Protein 1WOU (pdb70)

Organism: Homo sapiens (NCBI:txid9606)

CATH classification: 3.40.30.10

Secondary structure (DSSP, 8-state):
-EEEEEESHHHHHHHHHTTTTSEEEEEEE--B-TT--BS-HHHHHHHHHHHHHGGGPPTTEEEEEEE---HHHHH-TT-HIIIII---SSSEEEETTSS-EEEGGGGG-HHHHHHHHH-

InterPro domains:
  IPR010357 Thioredoxin domain-containing protein 17-like domain [PF06110] (9-122)
  IPR036249 Thioredoxin-like superfamily [SSF52833] (3-119)
  IPR045108 Thioredoxin domain-containing protein 17-like [PTHR12452] (5-122)

Radius of gyration: 13.38 Å; Cα contacts (8 Å, |Δi|>4): 214; chains: 1; bounding box: 28×31×34 Å

B-factor: mean 28.16, std 9.24, range [13.17, 50.0]

Structure (mmCIF, N/CA/C/O backbone):
data_1WOU
#
_entry.id   1WOU
#
_cell.length_a   26.860
_cell.length_b   48.390
_cell.length_c   81.840
_cell.ang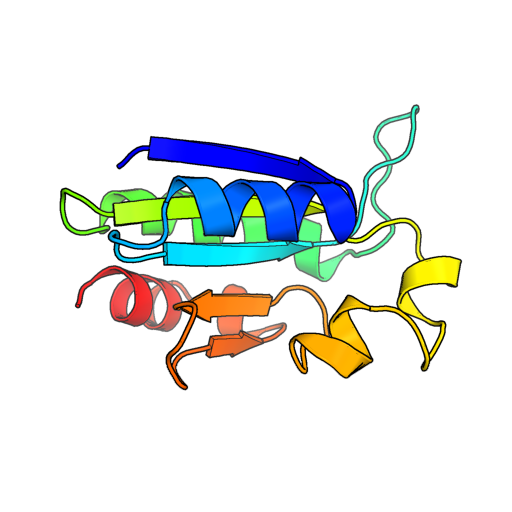le_alpha   90.00
_cell.angle_beta   90.00
_cell.angle_gamma   90.00
#
_symmetry.space_group_name_H-M   'P 21 21 21'
#
loop_
_atom_site.group_PDB
_atom_site.id
_atom_site.type_symbol
_atom_site.label_atom_id
_atom_site.label_alt_id
_atom_site.label_comp_id
_atom_site.label_asym_id
_atom_site.label_entity_id
_atom_site.label_seq_id
_atom_site.pdbx_PDB_ins_code
_atom_site.Cartn_x
_atom_site.Cartn_y
_atom_site.Cartn_z
_atom_site.occupancy
_atom_site.B_iso_or_equiv
_atom_site.auth_seq_id
_atom_site.auth_comp_id
_atom_site.auth_asym_id
_atom_site.auth_atom_id
_atom_site.pdbx_PDB_model_num
ATOM 1 N N . TYR A 1 4 ? 17.655 22.128 -2.942 1.00 41.12 4 TYR A N 1
ATOM 2 C CA . TYR A 1 4 ? 16.955 23.167 -2.131 1.00 40.57 4 TYR A CA 1
ATOM 3 C C . TYR A 1 4 ? 17.974 24.078 -1.459 1.00 39.81 4 TYR A C 1
ATOM 4 O O . TYR A 1 4 ? 19.107 23.672 -1.209 1.00 40.07 4 TYR A O 1
ATOM 13 N N . GLU A 1 5 ? 17.571 25.312 -1.176 1.00 39.19 5 GLU A N 1
ATOM 14 C CA . GLU A 1 5 ? 18.455 26.256 -0.507 1.00 38.36 5 GLU A CA 1
ATOM 15 C C . GLU A 1 5 ? 17.898 26.561 0.877 1.00 37.02 5 GLU A C 1
ATOM 16 O O . GLU A 1 5 ? 16.705 26.821 1.036 1.00 36.19 5 GLU A O 1
ATOM 22 N N . GLU A 1 6 ? 18.770 26.511 1.876 1.00 35.51 6 GLU A N 1
ATOM 23 C CA . GLU A 1 6 ? 18.366 26.766 3.248 1.00 34.45 6 GLU A CA 1
ATOM 24 C C . GLU A 1 6 ? 18.751 28.165 3.685 1.00 33.40 6 GLU A C 1
ATOM 25 O O . GLU A 1 6 ? 19.770 28.708 3.259 1.00 32.85 6 GLU A O 1
ATOM 31 N N . VAL A 1 7 ? 17.918 28.745 4.540 1.00 31.63 7 VAL A N 1
ATOM 32 C CA . VAL A 1 7 ? 18.154 30.076 5.073 1.00 30.18 7 VAL A CA 1
ATOM 33 C C . VAL A 1 7 ? 17.866 29.994 6.565 1.00 29.45 7 VAL A C 1
ATOM 34 O O . VAL A 1 7 ? 16.825 29.474 6.965 1.00 28.25 7 VAL A O 1
ATOM 38 N N . SER A 1 8 ? 18.793 30.494 7.374 1.00 27.84 8 SER A N 1
ATOM 39 C CA . SER A 1 8 ? 18.647 30.474 8.823 1.00 27.21 8 SER A CA 1
ATOM 40 C C . SER A 1 8 ? 18.437 31.887 9.353 1.00 26.26 8 SER A C 1
ATOM 41 O O . SER A 1 8 ? 19.249 32.780 9.113 1.00 25.31 8 SER A O 1
ATOM 44 N N . VAL A 1 9 ? 17.343 32.090 10.079 1.00 24.47 9 VAL A N 1
ATOM 45 C CA . VAL A 1 9 ? 17.041 33.410 10.619 1.00 23.41 9 VAL A CA 1
ATOM 46 C C . VAL A 1 9 ? 16.647 33.372 12.089 1.00 23.60 9 VAL A C 1
ATOM 47 O O . VAL A 1 9 ? 16.302 32.321 12.630 1.00 21.58 9 VAL A O 1
ATOM 51 N N . SER A 1 10 ? 16.711 34.534 12.729 1.00 23.67 10 SER A N 1
ATOM 52 C CA . SER A 1 10 ? 16.356 34.663 14.134 1.00 24.80 10 SER A CA 1
ATOM 53 C C . SER A 1 10 ? 15.491 35.902 14.310 1.00 25.29 10 SER A C 1
ATOM 54 O O . SER A 1 10 ? 15.924 37.018 14.008 1.00 24.61 10 SER A O 1
ATOM 57 N N . GLY A 1 11 ? 14.267 35.710 14.790 1.00 23.91 11 GLY A N 1
ATOM 58 C CA . GLY A 1 11 ? 13.377 36.841 14.984 1.00 23.39 11 GLY A CA 1
ATOM 59 C C . GLY A 1 11 ? 12.448 37.068 13.806 1.00 22.80 11 GLY A C 1
ATOM 60 O O . GLY A 1 11 ? 12.709 36.599 12.698 1.00 23.08 11 GLY A O 1
ATOM 61 N N . PHE A 1 12 ? 11.365 37.802 14.037 1.00 22.92 12 PHE A N 1
ATOM 62 C CA . PHE A 1 12 ? 10.394 38.056 12.986 1.00 23.77 12 PHE A CA 1
ATOM 63 C C . PHE A 1 12 ? 10.915 38.940 11.861 1.00 23.96 12 PHE A C 1
ATOM 64 O O . PHE A 1 12 ? 10.590 38.724 10.695 1.00 22.35 12 PHE A O 1
ATOM 72 N N . GLU A 1 13 ? 11.712 39.941 12.217 1.00 25.76 13 GLU A N 1
ATOM 73 C CA . GLU A 1 13 ? 12.253 40.868 11.227 1.00 27.74 13 GLU A CA 1
ATOM 74 C C . GLU A 1 13 ? 13.083 40.142 10.176 1.00 26.99 13 GLU A C 1
ATOM 75 O O . GLU A 1 13 ? 12.893 40.345 8.976 1.00 27.18 13 GLU A O 1
ATOM 81 N N . GLU A 1 14 ? 14.007 39.301 10.627 1.00 26.55 14 GLU A N 1
ATOM 82 C CA . GLU A 1 14 ? 14.850 38.546 9.708 1.00 25.96 14 GLU A CA 1
ATOM 83 C C . GLU A 1 14 ? 14.022 37.583 8.864 1.00 25.62 14 GLU A C 1
ATOM 84 O O . GLU A 1 14 ? 14.293 37.401 7.676 1.00 24.19 14 GLU A O 1
ATOM 90 N N . PHE A 1 15 ? 13.017 36.961 9.480 1.00 24.55 15 PHE A N 1
ATOM 91 C CA . PHE A 1 15 ? 12.153 36.019 8.771 1.00 24.59 15 PHE A CA 1
ATOM 92 C C . PHE A 1 15 ? 11.434 36.707 7.615 1.00 26.06 15 PHE A C 1
ATOM 93 O O . PHE A 1 15 ? 11.481 36.249 6.473 1.00 26.59 15 PHE A O 1
ATOM 101 N N . HIS A 1 16 ? 10.762 37.809 7.930 1.00 27.33 16 HIS A N 1
ATOM 102 C CA . HIS A 1 16 ? 10.016 38.579 6.944 1.00 30.11 16 HIS A CA 1
ATOM 103 C C . HIS A 1 16 ? 10.927 38.979 5.789 1.00 30.52 16 HIS A C 1
ATOM 104 O O . HIS A 1 16 ? 10.521 38.957 4.629 1.00 31.45 16 HIS A O 1
ATOM 111 N N . ARG A 1 17 ? 12.163 39.337 6.117 1.00 31.52 17 ARG A N 1
ATOM 112 C CA . ARG A 1 17 ? 13.140 39.744 5.117 1.00 33.56 17 ARG A CA 1
ATOM 113 C C . ARG A 1 17 ? 13.478 38.574 4.199 1.00 33.51 17 ARG A C 1
ATOM 114 O O . ARG A 1 17 ? 13.553 38.725 2.979 1.00 33.56 17 ARG A O 1
ATOM 122 N N . ALA A 1 18 ? 13.677 37.404 4.800 1.00 33.28 18 ALA A N 1
ATOM 123 C CA . ALA A 1 18 ? 14.007 36.199 4.051 1.00 33.53 18 ALA A CA 1
ATOM 124 C C . ALA A 1 18 ? 12.907 35.790 3.075 1.00 34.03 18 ALA A C 1
ATOM 125 O O . ALA A 1 18 ? 13.192 35.383 1.952 1.00 34.43 18 ALA A O 1
ATOM 127 N N . VAL A 1 19 ? 11.650 35.892 3.492 1.00 34.57 19 VAL A N 1
ATOM 128 C CA . VAL A 1 19 ? 10.551 35.510 2.610 1.00 36.00 19 VAL A CA 1
ATOM 129 C C . VAL A 1 19 ? 10.382 36.488 1.454 1.00 36.89 19 VAL A C 1
ATOM 130 O O . VAL A 1 19 ? 10.004 36.094 0.353 1.00 36.68 19 VAL A O 1
ATOM 134 N N . GLU A 1 20 ? 10.664 37.762 1.704 1.00 38.49 20 GLU A N 1
ATOM 135 C CA . GLU A 1 20 ? 10.537 38.779 0.664 1.00 39.86 20 GLU A CA 1
ATOM 136 C C . GLU A 1 20 ? 11.547 38.546 -0.450 1.00 39.94 20 GLU A C 1
ATOM 137 O O . GLU A 1 20 ? 11.260 38.795 -1.621 1.00 39.72 20 GLU A O 1
ATOM 143 N N . GLN A 1 21 ? 12.728 38.062 -0.080 1.00 40.20 21 GLN A N 1
ATOM 144 C CA . GLN A 1 21 ? 13.783 37.794 -1.048 1.00 40.72 21 GLN A CA 1
ATOM 145 C C . GLN A 1 21 ? 13.547 36.515 -1.850 1.00 40.92 21 GLN A C 1
ATOM 146 O O . GLN A 1 21 ? 14.259 36.247 -2.818 1.00 41.12 21 GLN A O 1
ATOM 152 N N . HIS A 1 22 ? 12.552 35.728 -1.446 1.00 40.76 22 HIS A N 1
ATOM 153 C CA . HIS A 1 22 ? 12.230 34.480 -2.138 1.00 40.63 22 HIS A CA 1
ATOM 154 C C . HIS A 1 22 ? 10.745 34.442 -2.501 1.00 41.75 22 HIS A C 1
ATOM 155 O O . HIS A 1 22 ? 10.182 33.376 -2.744 1.00 41.80 22 HIS A O 1
ATOM 162 N N . ASN A 1 23 ? 10.126 35.616 -2.542 1.00 42.97 23 ASN A N 1
ATOM 163 C CA . ASN A 1 23 ? 8.704 35.760 -2.851 1.00 44.22 23 ASN A CA 1
ATOM 164 C C . ASN A 1 23 ? 8.175 34.848 -3.967 1.00 44.56 23 ASN A C 1
ATOM 165 O O . ASN A 1 23 ? 7.001 34.472 -3.958 1.00 45.06 23 ASN A O 1
ATOM 170 N N . GLY A 1 24 ? 9.029 34.488 -4.922 1.00 44.20 24 GLY A N 1
ATOM 171 C CA . GLY A 1 24 ? 8.582 33.643 -6.019 1.00 43.57 24 GLY A CA 1
ATOM 172 C C . GLY A 1 24 ? 9.019 32.188 -5.992 1.00 43.21 24 GLY A C 1
ATOM 173 O O . GLY A 1 24 ? 9.143 31.555 -7.043 1.00 43.24 24 GLY A O 1
ATOM 174 N N . LYS A 1 25 ? 9.242 31.647 -4.798 1.00 42.33 25 LYS A N 1
ATOM 175 C CA . LYS A 1 25 ? 9.669 30.258 -4.657 1.00 40.90 25 LYS A CA 1
ATOM 176 C C . LYS A 1 25 ? 8.822 29.557 -3.601 1.00 39.10 25 LYS A C 1
ATOM 177 O O . LYS A 1 25 ? 8.289 30.208 -2.705 1.00 39.63 25 LYS A O 1
ATOM 183 N N . THR A 1 26 ? 8.683 28.237 -3.712 1.00 36.66 26 THR A N 1
ATOM 184 C CA . THR A 1 26 ? 7.916 27.480 -2.725 1.00 34.21 26 THR A CA 1
ATOM 185 C C . THR A 1 26 ? 8.728 27.534 -1.437 1.00 32.17 26 THR A C 1
ATOM 186 O O . THR A 1 26 ? 9.899 27.154 -1.423 1.00 31.97 26 THR A O 1
ATOM 190 N N . ILE A 1 27 ? 8.107 28.003 -0.360 1.00 30.19 27 ILE A N 1
ATOM 191 C CA . ILE A 1 27 ? 8.800 28.140 0.918 1.00 27.66 27 ILE A CA 1
ATOM 192 C C . ILE A 1 27 ? 8.264 27.258 2.047 1.00 25.57 27 ILE A C 1
ATOM 19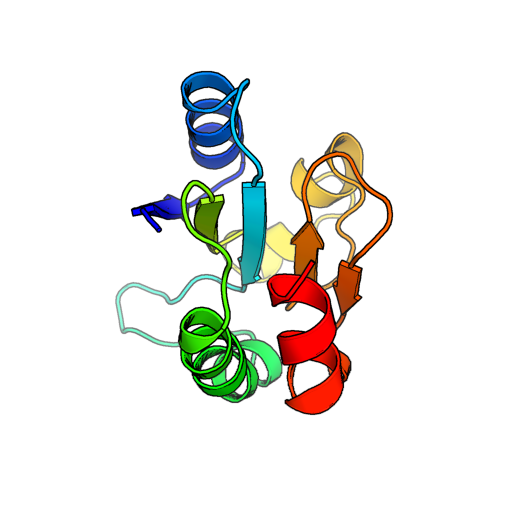3 O O . ILE A 1 27 ? 7.060 27.188 2.272 1.00 24.92 27 ILE A O 1
ATOM 198 N N . PHE A 1 28 ? 9.176 26.583 2.738 1.00 24.95 28 PHE A N 1
ATOM 199 C CA . PHE A 1 28 ? 8.838 25.750 3.891 1.00 24.09 28 PHE A CA 1
ATOM 200 C C . PHE A 1 28 ? 9.561 26.409 5.059 1.00 22.49 28 PHE A C 1
ATOM 201 O O . PHE A 1 28 ? 10.752 26.692 4.972 1.00 22.59 28 PHE A O 1
ATOM 209 N N . ALA A 1 29 ? 8.855 26.652 6.154 1.00 21.21 29 ALA A N 1
ATOM 210 C CA . ALA A 1 29 ? 9.483 27.288 7.300 1.00 20.03 29 ALA A CA 1
ATOM 211 C C . ALA A 1 29 ? 9.323 26.438 8.547 1.00 19.19 29 ALA A C 1
ATOM 212 O O . ALA A 1 29 ? 8.256 25.882 8.793 1.00 19.62 29 ALA A O 1
ATOM 214 N N . TYR A 1 30 ? 10.400 26.337 9.316 1.00 18.08 30 TYR A N 1
ATOM 215 C CA . TYR A 1 30 ? 10.399 25.573 10.560 1.00 17.02 30 TYR A CA 1
ATOM 216 C C . TYR A 1 30 ? 10.580 26.589 11.675 1.00 16.64 30 TYR A C 1
ATOM 217 O O . TYR A 1 30 ? 11.574 27.315 11.703 1.00 16.92 30 TYR A O 1
ATOM 226 N N . PHE A 1 31 ? 9.606 26.656 12.576 1.00 15.59 31 PHE A N 1
ATOM 227 C CA . PHE A 1 31 ? 9.653 27.597 13.688 1.00 14.55 31 PHE A CA 1
ATOM 228 C C . PHE A 1 31 ? 10.063 26.833 14.928 1.00 15.13 31 PHE A C 1
ATOM 229 O O . PHE A 1 31 ? 9.423 25.847 15.295 1.00 13.99 31 PHE A O 1
ATOM 237 N N . THR A 1 32 ? 11.137 27.291 15.566 1.00 15.07 32 THR A N 1
ATOM 238 C CA . THR A 1 32 ? 11.670 26.614 16.741 1.00 16.34 32 THR A CA 1
ATOM 239 C C . THR A 1 32 ? 12.173 27.606 17.785 1.00 16.83 32 THR A C 1
ATOM 240 O O . THR A 1 32 ? 12.351 28.786 17.502 1.00 15.30 32 THR A O 1
ATOM 244 N N . GLY A 1 33 ? 12.390 27.119 19.000 1.00 18.68 33 GLY A N 1
ATOM 245 C CA . GLY A 1 33 ? 12.877 27.980 20.061 1.00 21.07 33 GLY A CA 1
ATOM 246 C C . GLY A 1 33 ? 14.352 28.272 19.887 1.00 23.20 33 GLY A C 1
ATOM 247 O O . GLY A 1 33 ? 15.094 27.449 19.353 1.00 23.28 33 GLY A O 1
ATOM 248 N N . SER A 1 34 ? 14.782 29.448 20.328 1.00 24.23 34 SER A N 1
ATOM 249 C CA . SER A 1 34 ? 16.180 29.833 20.214 1.00 27.12 34 SER A CA 1
ATOM 250 C C . SER A 1 34 ? 17.046 29.138 21.257 1.00 28.59 34 SER A C 1
ATOM 251 O O . SER A 1 34 ? 16.564 28.727 22.311 1.00 28.70 34 SER A O 1
ATOM 254 N N . LYS A 1 35 ? 18.331 29.002 20.950 1.00 30.53 35 LYS A N 1
ATOM 255 C CA . LYS A 1 35 ? 19.280 28.402 21.878 1.00 32.81 35 LYS A CA 1
ATOM 256 C C . LYS A 1 35 ? 20.067 29.594 22.419 1.00 33.92 35 LYS A C 1
ATOM 257 O O . LYS A 1 35 ? 20.378 30.518 21.667 1.00 34.35 35 LYS A O 1
ATOM 263 N N . ASP A 1 36 ? 20.368 29.601 23.713 1.00 35.25 36 ASP A N 1
ATOM 264 C CA . ASP A 1 36 ? 21.110 30.726 24.279 1.00 37.03 36 ASP A CA 1
ATOM 265 C C . ASP A 1 36 ? 22.582 30.688 23.883 1.00 37.49 36 ASP A C 1
ATOM 266 O O . ASP A 1 36 ? 23.000 29.838 23.093 1.00 37.15 36 ASP A O 1
ATOM 271 N N . ALA A 1 37 ? 23.363 31.621 24.422 1.00 38.16 37 ALA A N 1
ATOM 272 C CA . ALA A 1 37 ? 24.788 31.683 24.117 1.00 39.01 37 ALA A CA 1
ATOM 273 C C . ALA A 1 37 ? 25.459 30.367 24.504 1.00 39.49 37 ALA A C 1
ATOM 274 O O . ALA A 1 37 ? 26.383 29.911 23.831 1.00 40.33 37 ALA A O 1
ATOM 276 N N . GLY A 1 38 ? 24.977 29.754 25.581 1.00 39.28 38 GLY A N 1
ATOM 277 C CA . GLY A 1 38 ? 25.546 28.495 26.030 1.00 39.14 38 GLY A CA 1
ATOM 278 C C . GLY A 1 38 ? 25.133 27.302 25.188 1.00 39.34 38 GLY A C 1
ATOM 279 O O . GLY A 1 38 ? 25.699 26.214 25.323 1.00 38.95 38 GLY A O 1
ATOM 280 N N . GLY A 1 39 ? 24.144 27.500 24.320 1.00 39.09 39 GLY A N 1
ATOM 281 C CA . GLY A 1 39 ? 23.674 26.423 23.466 1.00 39.23 39 GLY A CA 1
ATOM 282 C C . GLY A 1 39 ? 22.502 25.647 24.046 1.00 39.44 39 GLY A C 1
ATOM 283 O O . GLY A 1 39 ? 22.158 24.571 23.552 1.00 39.84 39 GLY A O 1
ATOM 284 N N . LYS A 1 40 ? 21.881 26.192 25.087 1.00 39.23 40 LYS A N 1
ATOM 285 C CA . LYS A 1 40 ? 20.749 25.539 25.740 1.00 38.80 40 LYS A CA 1
ATOM 286 C C . LYS A 1 40 ? 19.418 25.906 25.080 1.00 37.60 40 LYS A C 1
ATOM 287 O O . LYS A 1 40 ? 19.160 27.078 24.794 1.00 37.30 40 LYS A O 1
ATOM 293 N N . SER A 1 41 ? 18.576 24.899 24.850 1.00 35.65 41 SER A N 1
ATOM 294 C CA . SER A 1 41 ? 17.264 25.097 24.225 1.00 33.08 41 SER A CA 1
ATOM 295 C C . SER A 1 41 ? 16.141 25.022 25.259 1.00 30.89 41 SER A C 1
ATOM 296 O O . SER A 1 41 ? 16.130 24.133 26.111 1.00 30.81 41 SER A O 1
ATOM 299 N N . TRP A 1 42 ? 15.190 25.948 25.182 1.00 27.73 42 TRP A N 1
ATOM 300 C CA . TRP A 1 42 ? 14.085 25.959 26.134 1.00 24.81 42 TRP A CA 1
ATOM 301 C C . TRP A 1 42 ? 12.892 25.140 25.667 1.00 23.75 42 TRP A C 1
ATOM 302 O O . TRP A 1 42 ? 11.949 24.922 26.426 1.00 23.94 42 TRP A O 1
ATOM 313 N N . CYS A 1 43 ? 12.936 24.696 24.415 1.00 22.31 43 CYS A N 1
ATOM 314 C CA . CYS A 1 43 ? 11.853 23.914 23.834 1.00 21.47 43 CYS A CA 1
ATOM 315 C C . CYS A 1 43 ? 12.289 22.464 23.572 1.00 21.91 43 CYS A C 1
ATOM 316 O O . CYS A 1 43 ? 12.887 22.158 22.544 1.00 21.66 43 CYS A O 1
ATOM 319 N N . PRO A 1 44 ? 11.992 21.553 24.513 1.00 23.08 44 PRO A N 1
ATOM 320 C CA . PRO A 1 44 ? 12.344 20.132 24.405 1.00 24.39 44 PRO A CA 1
ATOM 321 C C . PRO A 1 44 ? 11.837 19.446 23.140 1.00 24.66 44 PRO A C 1
ATOM 322 O O . PRO A 1 44 ? 12.580 18.716 22.482 1.00 24.96 44 PRO A O 1
ATOM 326 N N . ASP A 1 45 ? 10.571 19.673 22.803 1.00 24.03 45 ASP A N 1
ATOM 327 C CA . ASP A 1 45 ? 9.995 19.057 21.614 1.00 24.61 45 ASP A CA 1
ATOM 328 C C . ASP A 1 45 ? 10.685 19.528 20.345 1.00 21.88 45 ASP A C 1
ATOM 329 O O . ASP A 1 45 ? 10.744 18.803 19.359 1.00 21.76 45 ASP A O 1
ATOM 334 N N . CYS A 1 46 ? 11.212 20.745 20.377 1.00 20.70 46 CYS A N 1
ATOM 335 C CA . CYS A 1 46 ? 11.904 21.296 19.221 1.00 19.75 46 CYS A CA 1
ATOM 336 C C . CYS A 1 46 ? 13.212 20.555 18.998 1.00 19.75 46 CYS A C 1
ATOM 337 O O . CYS A 1 46 ? 13.604 20.300 17.863 1.00 19.59 46 CYS A O 1
ATOM 340 N N . VAL A 1 47 ? 13.891 20.230 20.093 1.00 19.63 47 VAL A N 1
ATOM 341 C CA . VAL A 1 47 ? 15.165 19.520 20.030 1.00 20.50 47 VAL A CA 1
ATOM 342 C C . VAL A 1 47 ? 14.983 18.119 19.449 1.00 19.66 47 VAL A C 1
ATOM 343 O O . VAL A 1 47 ? 15.780 17.658 18.628 1.00 18.39 47 VAL A O 1
ATOM 347 N N . GLN A 1 48 ? 13.925 17.451 19.890 1.00 19.65 48 GLN A N 1
ATOM 348 C CA . GLN A 1 48 ? 13.606 16.096 19.442 1.00 20.69 48 GLN A CA 1
ATOM 349 C C . GLN A 1 48 ? 13.099 16.044 18.008 1.00 19.57 48 GLN A C 1
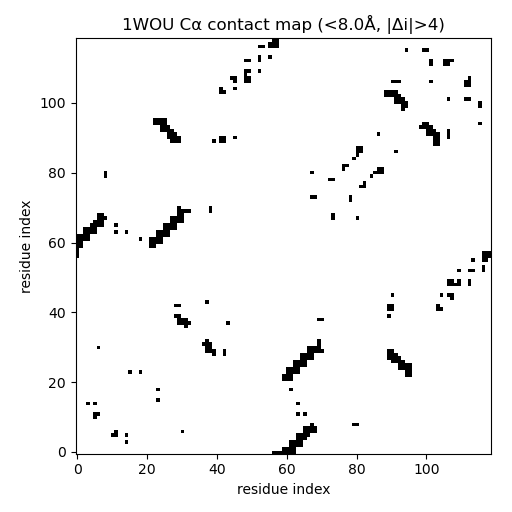ATOM 350 O O . GLN A 1 48 ? 13.301 15.059 17.299 1.00 19.75 48 GLN A O 1
ATOM 356 N N . ALA A 1 49 ? 12.443 17.110 17.571 1.00 17.10 49 ALA A N 1
ATOM 357 C CA . ALA A 1 49 ? 11.881 17.130 16.233 1.00 16.34 49 ALA A CA 1
ATOM 358 C C . ALA A 1 49 ? 12.815 17.592 15.125 1.00 16.34 49 ALA A C 1
ATOM 359 O O . ALA A 1 49 ? 12.643 17.192 13.972 1.00 16.71 49 ALA A O 1
ATOM 361 N N . GLU A 1 50 ? 13.807 18.415 15.453 1.00 16.41 50 GLU A N 1
ATOM 362 C CA . GLU A 1 50 ? 14.684 18.932 14.406 1.00 17.39 50 GLU A CA 1
ATOM 363 C C . GLU A 1 50 ? 15.337 17.877 13.528 1.00 17.94 50 GLU A C 1
ATOM 364 O O . GLU A 1 50 ? 15.332 18.002 12.303 1.00 18.07 50 GLU A O 1
ATOM 370 N N . PRO A 1 51 ? 15.907 16.821 14.132 1.00 17.10 51 PRO A N 1
ATOM 371 C CA . PRO A 1 51 ? 16.546 15.781 13.321 1.00 17.56 51 PRO A CA 1
ATOM 372 C C . PRO A 1 51 ? 15.567 15.090 12.373 1.00 17.72 51 PRO A C 1
ATOM 373 O O . PRO A 1 51 ? 15.949 14.671 11.273 1.00 17.93 51 PRO A O 1
ATOM 377 N N . VAL A 1 52 ? 14.311 14.959 12.803 1.00 16.79 52 VAL A N 1
ATOM 378 C CA . VAL A 1 52 ? 13.280 14.322 11.986 1.00 17.90 52 VAL A CA 1
ATOM 379 C C . VAL A 1 52 ? 12.941 15.212 10.795 1.00 17.65 52 VAL A C 1
ATOM 380 O O . VAL A 1 52 ? 12.840 14.744 9.667 1.00 18.56 52 VAL A O 1
ATOM 384 N N . VAL A 1 53 ? 12.774 16.503 11.054 1.00 18.61 53 VAL A N 1
ATOM 385 C CA . VAL A 1 53 ? 12.469 17.454 9.992 1.00 19.37 53 VAL A CA 1
ATOM 386 C C . VAL A 1 53 ? 13.606 17.521 8.974 1.00 20.84 53 VAL A C 1
ATOM 387 O O . VAL A 1 53 ? 13.367 17.517 7.764 1.00 20.37 53 VAL A O 1
ATOM 391 N N . ARG A 1 54 ? 14.841 17.578 9.462 1.00 21.38 54 ARG A N 1
ATOM 392 C CA . ARG A 1 54 ? 15.988 17.654 8.568 1.00 24.04 54 ARG A CA 1
ATOM 393 C C . ARG A 1 54 ? 16.160 16.386 7.736 1.00 25.53 54 ARG A C 1
ATOM 394 O O . ARG A 1 54 ? 16.622 16.443 6.596 1.00 25.15 54 ARG A O 1
ATOM 402 N N . GLU A 1 55 ? 15.782 15.245 8.301 1.00 26.66 55 GLU A N 1
ATOM 403 C CA . GLU A 1 55 ? 15.868 13.984 7.579 1.00 28.92 55 GLU A CA 1
ATOM 404 C C . GLU A 1 55 ? 14.843 14.042 6.448 1.00 28.99 55 GLU A C 1
ATOM 405 O O . GLU A 1 55 ? 15.061 13.503 5.363 1.00 28.84 55 GLU A O 1
ATOM 411 N N . GLY A 1 56 ? 13.723 14.707 6.711 1.00 28.40 56 GLY A N 1
ATOM 412 C CA . GLY A 1 56 ? 12.682 14.839 5.709 1.00 29.18 56 GLY A CA 1
ATOM 413 C C . GLY A 1 56 ? 13.099 15.704 4.532 1.00 29.71 56 GLY A C 1
ATOM 414 O O . GLY A 1 56 ? 12.518 15.604 3.452 1.00 30.19 56 GLY A O 1
ATOM 415 N N . LEU A 1 57 ? 14.105 16.551 4.732 1.00 30.01 57 LEU A N 1
ATOM 416 C CA . LEU A 1 57 ? 14.588 17.433 3.672 1.00 31.49 57 LEU A CA 1
ATOM 417 C C . LEU A 1 57 ? 15.142 16.660 2.484 1.00 33.15 57 LEU A C 1
ATOM 418 O O . LEU A 1 57 ? 15.292 17.208 1.394 1.00 33.70 57 LEU A O 1
ATOM 423 N N . LYS A 1 58 ? 15.454 15.388 2.701 1.00 35.25 58 LYS A N 1
ATOM 424 C CA . LYS A 1 58 ? 15.981 14.542 1.638 1.00 37.63 58 LYS A CA 1
ATOM 425 C C . LYS A 1 58 ? 14.888 14.237 0.616 1.00 39.05 58 LYS A C 1
ATOM 426 O O . LYS A 1 58 ? 15.167 13.739 -0.476 1.00 39.57 58 LYS A O 1
ATOM 432 N N . HIS A 1 59 ? 13.647 14.546 0.978 1.00 40.22 59 HIS A N 1
ATOM 433 C CA . HIS A 1 59 ? 12.496 14.290 0.119 1.00 41.63 59 HIS A CA 1
ATOM 434 C C . HIS A 1 59 ? 11.936 15.535 -0.559 1.00 42.74 59 HIS A C 1
ATOM 435 O O . HIS A 1 59 ? 11.000 15.436 -1.353 1.00 43.50 59 HIS A O 1
ATOM 442 N N . ILE A 1 60 ? 12.495 16.701 -0.250 1.00 43.49 60 ILE A N 1
ATOM 443 C CA . ILE A 1 60 ? 12.014 17.944 -0.848 1.00 44.89 60 ILE A CA 1
ATOM 444 C C . ILE A 1 60 ? 12.189 17.970 -2.356 1.00 45.27 60 ILE A C 1
ATOM 445 O O . ILE A 1 60 ? 13.174 17.459 -2.890 1.00 46.07 60 ILE A O 1
ATOM 450 N N . SER A 1 61 ? 11.220 18.571 -3.037 1.00 46.15 61 SER A N 1
ATOM 451 C CA . SER A 1 61 ? 11.261 18.691 -4.486 1.00 46.52 61 SER A CA 1
ATOM 452 C C . SER A 1 61 ? 12.156 19.870 -4.846 1.00 46.40 61 SER A C 1
ATOM 453 O O . SER A 1 61 ? 12.127 20.908 -4.182 1.00 46.45 61 SER A O 1
ATOM 456 N N . GLU A 1 62 ? 12.954 19.700 -5.895 1.00 46.15 62 GLU A N 1
ATOM 457 C CA . GLU A 1 62 ? 13.878 20.733 -6.348 1.00 45.75 62 GLU A CA 1
ATOM 458 C C . GLU A 1 62 ? 13.214 22.095 -6.537 1.00 44.57 62 GLU A C 1
ATOM 459 O O . GLU A 1 62 ? 12.027 22.181 -6.852 1.00 44.84 62 GLU A O 1
ATOM 465 N N . GLY A 1 63 ? 13.992 23.155 -6.333 1.00 42.84 63 GLY A N 1
ATOM 466 C CA . GLY A 1 63 ? 13.477 24.503 -6.499 1.00 41.38 63 GLY A CA 1
ATOM 467 C C . GLY A 1 63 ? 12.727 25.073 -5.308 1.00 40.16 63 GLY A C 1
ATOM 468 O O . GLY A 1 63 ? 12.026 26.077 -5.438 1.00 40.62 63 GLY A O 1
ATOM 469 N N . CYS A 1 64 ? 12.868 24.443 -4.147 1.00 38.17 64 CYS A N 1
ATOM 470 C CA . CYS A 1 64 ? 12.190 24.915 -2.943 1.00 35.86 64 CYS A CA 1
ATOM 471 C C . CYS A 1 64 ? 13.141 25.605 -1.973 1.00 33.05 64 CYS A C 1
ATOM 472 O O . CYS A 1 64 ? 14.360 25.471 -2.074 1.00 31.85 64 CYS A O 1
ATOM 475 N N . VAL A 1 65 ? 12.573 26.349 -1.031 1.00 30.64 65 VAL A N 1
ATOM 476 C CA . VAL A 1 65 ? 13.367 27.058 -0.036 1.00 27.90 65 VAL A CA 1
ATOM 477 C C . VAL A 1 65 ? 12.962 26.617 1.366 1.00 26.09 65 VAL A C 1
ATOM 478 O O . VAL A 1 65 ? 11.778 26.486 1.656 1.00 25.40 65 VAL A O 1
ATOM 482 N N . PHE A 1 66 ? 13.952 26.385 2.221 1.00 24.22 66 PHE A N 1
ATOM 483 C CA . PHE A 1 66 ? 13.700 25.981 3.600 1.00 23.28 66 PHE A CA 1
ATOM 484 C C . PHE A 1 66 ? 14.239 27.047 4.541 1.00 21.89 66 PHE A C 1
ATOM 485 O O . PHE A 1 66 ? 15.432 27.343 4.538 1.00 21.90 66 PHE A O 1
ATOM 493 N N . ILE A 1 67 ? 13.356 27.621 5.353 1.00 21.36 67 ILE A N 1
ATOM 494 C CA . ILE A 1 67 ? 13.761 28.650 6.295 1.00 20.47 67 ILE A CA 1
ATOM 495 C C . ILE A 1 67 ? 13.732 28.100 7.720 1.00 20.80 67 ILE A C 1
ATOM 496 O O . ILE A 1 67 ? 12.686 27.673 8.211 1.00 19.38 67 ILE A O 1
ATOM 501 N N . TYR A 1 68 ? 14.897 28.089 8.357 1.00 18.84 68 TYR A N 1
ATOM 502 C CA . TYR A 1 68 ? 15.034 27.623 9.729 1.00 18.85 68 TYR A CA 1
ATOM 503 C C . TYR A 1 68 ? 14.880 28.900 10.541 1.00 18.32 68 TYR A C 1
ATOM 504 O O . TYR A 1 68 ? 15.710 29.803 10.451 1.00 18.49 68 TYR A O 1
ATOM 513 N N . CYS A 1 69 ? 13.826 28.981 11.343 1.00 16.72 69 CYS A N 1
ATOM 514 C CA . CYS A 1 69 ? 13.581 30.202 12.087 1.00 16.64 69 CYS A CA 1
ATOM 515 C C . CYS A 1 69 ? 13.529 30.058 13.598 1.00 16.43 69 CYS A C 1
ATOM 516 O O . CYS A 1 69 ? 12.641 29.398 14.121 1.00 14.90 69 CYS A O 1
ATOM 519 N N . GLN A 1 70 ? 14.483 30.678 14.295 1.00 15.91 70 GLN A N 1
ATOM 520 C CA . GLN A 1 70 ? 14.487 30.653 15.757 1.00 17.35 70 GLN A CA 1
ATOM 521 C C . GLN A 1 70 ? 13.604 31.836 16.151 1.00 17.61 70 GLN A C 1
ATOM 522 O O . GLN A 1 70 ? 13.909 32.986 15.829 1.00 17.99 70 GLN A O 1
ATOM 528 N N . VAL A 1 71 ? 12.505 31.557 16.845 1.00 16.41 71 VAL A N 1
ATOM 529 C CA . VAL A 1 71 ? 11.562 32.612 17.200 1.00 16.15 71 VAL A CA 1
ATOM 530 C C . VAL A 1 71 ? 11.980 33.519 18.350 1.00 17.23 71 VAL A C 1
ATOM 531 O O . VAL A 1 71 ? 11.470 34.630 18.472 1.00 19.23 71 VAL A O 1
ATOM 535 N N . GLY A 1 72 ? 12.898 33.049 19.187 1.00 16.70 72 GLY A N 1
ATOM 536 C CA . GLY A 1 72 ? 13.356 33.852 20.311 1.00 17.55 72 GLY A CA 1
ATOM 537 C C . GLY A 1 72 ? 13.377 33.056 21.602 1.00 17.48 72 GLY A C 1
ATOM 538 O O . GLY A 1 72 ? 13.211 31.834 21.581 1.00 17.24 72 GLY A O 1
ATOM 539 N N . GLU A 1 73 ? 13.580 33.746 22.724 1.00 16.56 73 GLU A N 1
ATOM 540 C CA . GLU A 1 73 ? 13.612 33.103 24.040 1.00 17.82 73 GLU A CA 1
ATOM 541 C C . GLU A 1 73 ? 12.191 32.811 24.526 1.00 17.69 73 GLU A C 1
ATOM 542 O O . GLU A 1 73 ? 11.222 33.367 24.012 1.00 16.69 73 GLU A O 1
ATOM 548 N N . LYS A 1 74 ? 12.076 31.951 25.532 1.00 17.44 74 LYS A N 1
ATOM 549 C CA . LYS A 1 74 ? 10.773 31.559 26.062 1.00 17.02 74 LYS A CA 1
ATOM 550 C C . LYS A 1 74 ? 9.828 32.699 26.455 1.00 17.42 74 LYS A C 1
ATOM 551 O O . LYS A 1 74 ? 8.644 32.681 26.101 1.00 17.88 74 LYS A O 1
ATOM 557 N N . PRO A 1 75 ? 10.324 33.695 27.207 1.00 17.54 75 PRO A N 1
ATOM 558 C CA . PRO A 1 75 ? 9.472 34.817 27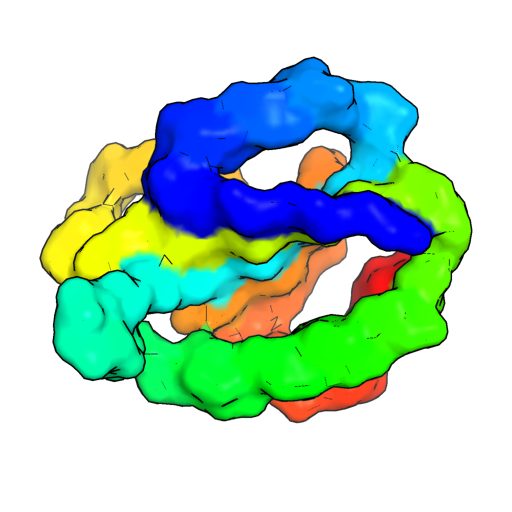.616 1.00 17.07 75 PRO A CA 1
ATOM 559 C C . PRO A 1 75 ? 8.883 35.560 26.418 1.00 16.34 75 PRO A C 1
ATOM 560 O O . PRO A 1 75 ? 7.762 36.069 26.473 1.00 16.17 75 PRO A O 1
ATOM 564 N N . TYR A 1 76 ? 9.654 35.636 25.338 1.00 16.62 76 TYR A N 1
ATOM 565 C CA . TYR A 1 76 ? 9.197 36.315 24.134 1.00 16.25 76 TYR A CA 1
ATOM 566 C C . TYR A 1 76 ? 8.139 35.473 23.431 1.00 16.86 76 TYR A C 1
ATOM 567 O O . TYR A 1 76 ? 7.127 35.993 22.953 1.00 16.98 76 TYR A O 1
ATOM 576 N N . TRP A 1 77 ? 8.369 34.169 23.362 1.00 16.88 77 TRP A N 1
ATOM 577 C CA . TRP A 1 77 ? 7.399 33.306 22.718 1.00 17.39 77 TRP A CA 1
ATOM 578 C C . TRP A 1 77 ? 6.077 33.321 23.480 1.00 17.47 77 TRP A C 1
ATOM 579 O O . TRP A 1 77 ? 5.008 33.277 22.874 1.00 17.81 77 TRP A O 1
ATOM 590 N N . LYS A 1 78 ? 6.147 33.396 24.807 1.00 18.72 78 LYS A N 1
ATOM 591 C CA . LYS A 1 78 ? 4.939 33.402 25.628 1.00 19.91 78 LYS A CA 1
ATOM 592 C C . LYS A 1 78 ? 4.095 34.659 25.486 1.00 20.23 78 LYS A C 1
ATOM 593 O O . LYS A 1 78 ? 2.897 34.635 25.766 1.00 20.79 78 LYS A O 1
ATOM 599 N N . ASP A 1 79 ? 4.715 35.756 25.060 1.00 19.11 79 ASP A N 1
ATOM 600 C CA . ASP A 1 79 ? 4.003 37.023 24.875 1.00 19.26 79 ASP A CA 1
ATOM 601 C C . ASP A 1 79 ? 2.908 36.819 23.821 1.00 18.35 79 ASP A C 1
ATOM 602 O O . ASP A 1 79 ? 3.203 36.496 22.670 1.00 16.88 79 ASP A O 1
ATOM 607 N N . PRO A 1 80 ? 1.626 37.010 24.196 1.00 18.67 80 PRO A N 1
ATOM 608 C CA . PRO A 1 80 ? 0.548 36.821 23.219 1.00 18.06 80 PRO A CA 1
ATOM 609 C C . PRO A 1 80 ? 0.528 37.818 22.066 1.00 17.90 80 PRO A C 1
ATOM 610 O O . PRO A 1 80 ? -0.151 37.595 21.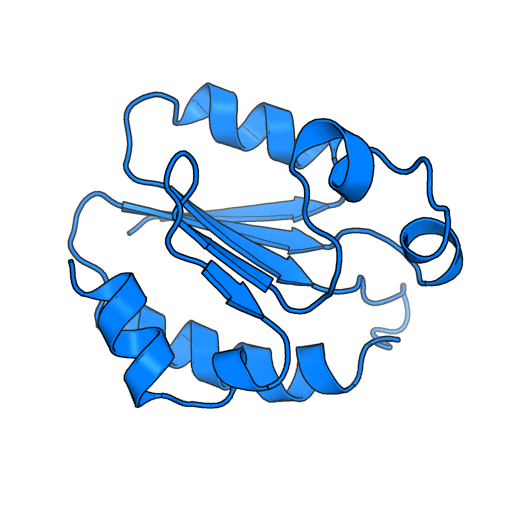059 1.00 18.46 80 PRO A O 1
ATOM 614 N N . ASN A 1 81 ? 1.266 38.912 22.213 1.00 16.52 81 ASN A N 1
ATOM 615 C CA . ASN A 1 81 ? 1.317 39.936 21.175 1.00 16.86 81 ASN A CA 1
ATOM 616 C C . ASN A 1 81 ? 2.537 39.807 20.268 1.00 17.01 81 ASN A C 1
ATOM 617 O O . ASN A 1 81 ? 2.768 40.691 19.444 1.00 17.17 81 ASN A O 1
ATOM 622 N N . ASN A 1 82 ? 3.326 38.740 20.390 1.00 17.44 82 ASN A N 1
ATOM 623 C CA . ASN A 1 82 ? 4.510 38.682 19.526 1.00 16.54 82 ASN A CA 1
ATOM 624 C C . ASN A 1 82 ? 4.133 38.548 18.050 1.00 16.88 82 ASN A C 1
ATOM 625 O O . ASN A 1 82 ? 3.074 38.020 17.713 1.00 16.42 82 ASN A O 1
ATOM 630 N N . ASP A 1 83 ? 4.999 39.058 17.174 1.00 17.16 83 ASP A N 1
ATOM 631 C CA . ASP A 1 83 ? 4.747 39.058 15.735 1.00 19.33 83 ASP A CA 1
ATOM 632 C C . ASP A 1 83 ? 4.434 37.736 15.055 1.00 18.81 83 ASP A C 1
ATOM 633 O O . ASP A 1 83 ? 3.683 37.706 14.081 1.00 18.86 83 ASP A O 1
ATOM 638 N N . PHE A 1 84 ? 5.005 36.644 15.551 1.00 18.15 84 PHE A N 1
ATOM 639 C CA . PHE A 1 84 ? 4.734 35.342 14.961 1.00 17.34 84 PHE A CA 1
ATOM 640 C C . PHE A 1 84 ? 3.280 34.959 15.179 1.00 17.92 84 PHE A C 1
ATOM 641 O O . PHE A 1 84 ? 2.612 34.477 14.268 1.00 18.57 84 PHE A O 1
ATOM 649 N N . ARG A 1 85 ? 2.788 35.180 16.392 1.00 18.95 85 ARG A N 1
ATOM 650 C CA . ARG A 1 85 ? 1.402 34.850 16.707 1.00 21.17 85 ARG A CA 1
ATOM 651 C C . ARG A 1 85 ? 0.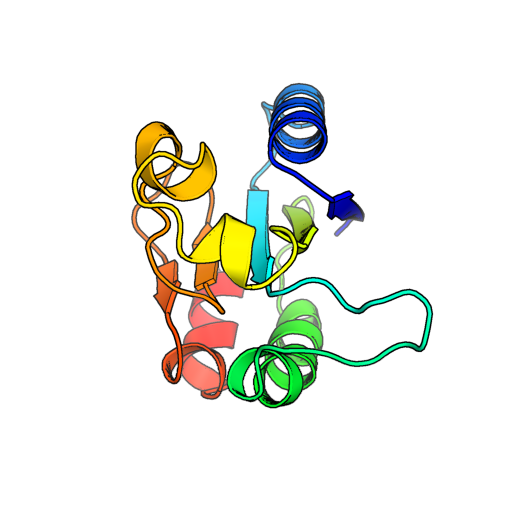406 35.733 15.954 1.00 23.01 85 ARG A C 1
ATOM 652 O O . ARG A 1 85 ? -0.536 35.236 15.337 1.00 23.45 85 ARG A O 1
ATOM 660 N N . LYS A 1 86 ? 0.619 37.043 15.998 1.00 25.83 86 LYS A N 1
ATOM 661 C CA . LYS A 1 86 ? -0.299 37.975 15.350 1.00 28.42 86 LYS A CA 1
ATOM 662 C C . LYS A 1 86 ? -0.238 38.068 13.828 1.00 29.56 86 LYS A C 1
ATOM 663 O O . LYS A 1 86 ? -1.272 38.205 13.173 1.00 30.70 86 LYS A O 1
ATOM 669 N N . ASN A 1 87 ? 0.958 37.982 13.259 1.00 29.28 87 ASN A N 1
ATOM 670 C CA . ASN A 1 87 ? 1.108 38.105 11.812 1.00 30.03 87 ASN A CA 1
ATOM 671 C C . ASN A 1 87 ? 1.066 36.806 11.013 1.00 29.27 87 ASN A C 1
ATOM 672 O O . ASN A 1 87 ? 0.507 36.767 9.917 1.00 29.32 87 ASN A O 1
ATOM 677 N N . LEU A 1 88 ? 1.648 35.744 11.554 1.00 28.56 88 LEU A N 1
ATOM 678 C CA . LEU A 1 88 ? 1.692 34.469 10.847 1.00 27.60 88 LEU A CA 1
ATOM 679 C C . LEU A 1 88 ? 0.757 33.409 11.411 1.00 27.30 88 LEU A C 1
ATOM 680 O O . LEU A 1 88 ? 0.611 32.334 10.836 1.00 28.16 88 LEU A O 1
ATOM 685 N N . LYS A 1 89 ? 0.129 33.712 12.538 1.00 27.10 89 LYS A N 1
ATOM 686 C CA . LYS A 1 89 ? -0.781 32.774 13.182 1.00 27.16 89 LYS A CA 1
ATOM 687 C C . LYS A 1 89 ? -0.067 31.486 13.597 1.00 26.38 89 LYS A C 1
ATOM 688 O O . LYS A 1 89 ? -0.650 30.404 13.569 1.00 26.17 89 LYS A O 1
ATOM 694 N N . VAL A 1 90 ? 1.206 31.608 13.960 1.00 25.17 90 VAL A N 1
ATOM 695 C CA . VAL A 1 90 ? 1.979 30.460 14.432 1.00 24.22 90 VAL A CA 1
ATOM 696 C C . VAL A 1 90 ? 1.794 30.545 15.934 1.00 24.57 90 VAL A C 1
ATOM 697 O O . VAL A 1 90 ? 2.280 31.477 16.568 1.00 24.37 90 VAL A O 1
ATOM 701 N N . THR A 1 91 ? 1.090 29.574 16.505 1.00 23.61 91 THR A N 1
ATOM 702 C CA . THR A 1 91 ? 0.808 29.612 17.934 1.00 24.70 91 THR A CA 1
ATOM 703 C C . THR A 1 91 ? 1.454 28.528 18.776 1.00 23.50 91 THR A C 1
ATOM 704 O O . THR A 1 91 ? 1.137 28.381 19.955 1.00 25.12 91 THR A O 1
ATOM 708 N N . ALA A 1 92 ? 2.360 27.768 18.178 1.00 21.78 92 ALA A N 1
ATOM 709 C CA . ALA A 1 92 ? 3.042 26.716 18.908 1.00 20.13 92 ALA A CA 1
ATOM 710 C C . ALA A 1 92 ? 4.352 26.387 18.227 1.00 18.68 92 ALA A C 1
ATOM 711 O O . ALA A 1 92 ? 4.492 26.567 17.020 1.00 17.78 92 ALA A O 1
ATOM 713 N N . VAL A 1 93 ? 5.319 25.930 19.012 1.00 16.99 93 VAL A N 1
ATOM 714 C CA . VAL A 1 93 ? 6.602 25.511 18.457 1.00 15.68 93 VA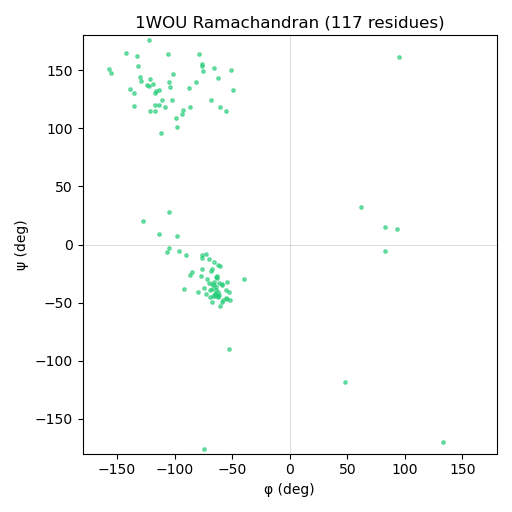L A CA 1
ATOM 715 C C . VAL A 1 93 ? 6.858 24.122 19.019 1.00 15.33 93 VAL A C 1
ATOM 716 O O . VAL A 1 93 ? 6.530 23.839 20.175 1.00 15.57 93 VAL A O 1
ATOM 720 N N . PRO A 1 94 ? 7.407 23.218 18.200 1.00 14.29 94 PRO A N 1
ATOM 721 C CA . PRO A 1 94 ? 7.782 23.456 16.803 1.00 14.08 94 PRO A CA 1
ATOM 722 C C . PRO A 1 94 ? 6.589 23.475 15.849 1.00 14.40 94 PRO A C 1
ATOM 723 O O . PRO A 1 94 ? 5.547 22.868 16.121 1.00 13.98 94 PRO A O 1
ATOM 727 N N . THR A 1 95 ? 6.747 24.195 14.744 1.00 13.17 95 THR A N 1
ATOM 728 C CA . THR A 1 95 ? 5.734 24.237 13.696 1.00 15.01 95 THR A CA 1
ATOM 729 C C . THR A 1 95 ? 6.484 24.168 12.374 1.00 16.01 95 THR A C 1
ATOM 730 O O . THR A 1 95 ? 7.502 24.840 12.202 1.00 16.43 95 THR A O 1
ATOM 734 N N . LEU A 1 96 ? 6.004 23.321 11.470 1.00 16.90 96 LEU A N 1
ATOM 735 C CA . LEU A 1 96 ? 6.594 23.187 10.142 1.00 18.45 96 LEU A CA 1
ATOM 736 C C . LEU A 1 96 ? 5.477 23.636 9.210 1.00 19.57 96 LEU A C 1
ATOM 737 O O . LEU A 1 96 ? 4.422 22.998 9.125 1.00 18.64 96 LEU A O 1
ATOM 742 N N . LEU A 1 97 ? 5.721 24.739 8.514 1.00 21.31 97 LEU A N 1
ATOM 743 C CA . LEU A 1 97 ? 4.729 25.339 7.639 1.00 23.20 97 LEU A CA 1
ATOM 744 C C . LEU A 1 97 ? 5.124 25.476 6.181 1.00 25.00 97 LEU A C 1
ATOM 745 O O . LEU A 1 97 ? 6.275 25.761 5.862 1.00 24.30 97 LEU A O 1
ATOM 750 N N . LYS A 1 98 ? 4.154 25.264 5.298 1.00 26.20 98 LYS A N 1
ATOM 751 C CA . LYS A 1 98 ? 4.384 25.458 3.873 1.00 28.03 98 LYS A CA 1
ATOM 752 C C . LYS A 1 98 ? 3.799 26.860 3.729 1.00 28.42 98 LYS A C 1
ATOM 753 O O . LYS A 1 98 ? 2.581 27.038 3.706 1.00 28.63 98 LYS A O 1
ATOM 759 N N . TYR A 1 99 ? 4.681 27.851 3.677 1.00 29.00 99 TYR A N 1
ATOM 760 C CA . TYR A 1 99 ? 4.289 29.255 3.598 1.00 30.86 99 TYR A CA 1
ATOM 761 C C . TYR A 1 99 ? 3.259 29.599 2.528 1.00 31.64 99 TYR A C 1
ATOM 762 O O . TYR A 1 99 ? 3.379 29.186 1.376 1.00 30.76 99 TYR A O 1
ATOM 771 N N . GLY A 1 100 ? 2.250 30.367 2.927 1.00 33.11 100 GLY A N 1
ATOM 772 C CA . GLY A 1 100 ? 1.208 30.779 2.003 1.00 34.96 100 GLY A CA 1
ATOM 773 C C . GLY A 1 100 ? 0.111 29.754 1.792 1.00 36.17 100 GLY A C 1
ATOM 774 O O . GLY A 1 100 ? -0.876 30.028 1.108 1.00 36.92 100 GLY A O 1
ATOM 775 N N . THR A 1 101 ? 0.276 28.571 2.373 1.00 37.33 101 THR A N 1
ATOM 776 C CA . THR A 1 101 ? -0.716 27.513 2.230 1.00 38.37 101 THR A CA 1
ATOM 777 C C . THR A 1 101 ? -1.230 27.066 3.596 1.00 39.23 101 THR A C 1
ATOM 778 O O . THR A 1 101 ? -0.772 27.553 4.634 1.00 39.87 101 THR A O 1
ATOM 782 N N . PRO A 1 102 ? -2.207 26.146 3.615 1.00 39.33 102 PRO A N 1
ATOM 783 C CA . PRO A 1 102 ? -2.737 25.674 4.895 1.00 39.46 102 PRO A CA 1
ATOM 784 C C . PRO A 1 102 ? -1.904 24.540 5.491 1.00 38.49 102 PRO A C 1
ATOM 785 O O . PRO A 1 102 ? -1.922 24.328 6.700 1.00 39.55 102 PRO A O 1
ATOM 789 N N . GLN A 1 103 ? -1.178 23.816 4.641 1.00 36.65 103 GLN A N 1
ATOM 790 C CA . GLN A 1 103 ? -0.358 22.703 5.103 1.00 34.74 103 GLN A CA 1
ATOM 791 C C . GLN A 1 103 ? 0.636 23.100 6.193 1.00 32.84 103 GLN A C 1
ATOM 792 O O . GLN A 1 103 ? 1.547 23.894 5.961 1.00 31.32 103 GLN A O 1
ATOM 798 N N . LYS A 1 104 ? 0.445 22.543 7.386 1.00 29.92 104 LYS A N 1
ATOM 799 C CA . LYS A 1 104 ? 1.329 22.815 8.514 1.00 27.44 104 LYS A CA 1
ATOM 800 C C . LYS A 1 104 ? 1.282 21.657 9.504 1.00 24.97 104 LYS A C 1
ATOM 801 O O . LYS A 1 104 ? 0.253 21.001 9.651 1.00 24.67 104 LYS A O 1
ATOM 807 N N . LEU A 1 105 ? 2.407 21.406 10.163 1.00 20.78 105 LEU A N 1
ATOM 808 C CA . LEU A 1 105 ? 2.508 20.345 11.155 1.00 18.73 105 LEU A CA 1
ATOM 809 C C . LEU A 1 105 ? 2.868 21.024 12.466 1.00 17.13 105 LEU A C 1
ATOM 810 O O . LEU A 1 105 ? 3.697 21.932 12.485 1.00 17.41 105 LEU A O 1
ATOM 815 N N . VAL A 1 106 ? 2.257 20.593 13.561 1.00 16.36 106 VAL A N 1
ATOM 816 C CA . VAL A 1 106 ? 2.539 21.226 14.839 1.00 17.40 106 VAL A CA 1
ATOM 817 C C . VAL A 1 106 ? 2.882 20.242 15.943 1.00 17.54 106 VAL A C 1
ATOM 818 O O . VAL A 1 106 ? 2.329 19.148 16.015 1.00 16.60 106 VAL A O 1
ATOM 822 N N . GLU A 1 107 ? 3.805 20.660 16.800 1.00 17.20 107 GLU A N 1
ATOM 823 C CA . GLU A 1 107 ? 4.239 19.877 17.938 1.00 17.83 107 GLU A CA 1
ATOM 824 C C . GLU A 1 107 ? 4.565 18.421 17.617 1.00 18.16 107 GLU A C 1
ATOM 825 O O . GLU A 1 107 ? 5.467 18.159 16.824 1.00 18.64 107 GLU A O 1
ATOM 831 N N . SER A 1 108 ? 3.850 17.470 18.213 1.00 17.03 108 SER A N 1
ATOM 832 C CA . SER A 1 108 ? 4.159 16.065 17.973 1.00 16.52 108 SER A CA 1
ATOM 833 C C . SER A 1 108 ? 4.030 15.606 16.526 1.00 16.65 108 SER A C 1
ATOM 834 O O . SER A 1 108 ? 4.572 14.571 16.156 1.00 17.04 108 SER A O 1
ATOM 837 N N . GLU A 1 109 ? 3.314 16.366 15.707 1.00 16.45 109 GLU A N 1
ATOM 838 C CA . GLU A 1 109 ? 3.185 16.008 14.302 1.00 16.83 109 GLU A CA 1
ATOM 839 C C . GLU A 1 109 ? 4.553 16.083 13.625 1.00 17.17 109 GLU A C 1
ATOM 840 O O . GLU A 1 109 ? 4.817 15.382 12.651 1.00 17.41 109 GLU A O 1
ATOM 846 N N . CYS A 1 110 ? 5.419 16.945 14.149 1.00 17.22 110 CYS A N 1
ATOM 847 C CA . CYS A 1 110 ? 6.756 17.121 13.591 1.00 16.93 110 CYS A CA 1
ATOM 848 C C . CYS A 1 110 ? 7.697 15.955 13.887 1.00 18.01 110 CYS A C 1
ATOM 849 O O . CYS A 1 110 ? 8.802 15.898 13.356 1.00 17.57 110 CYS A O 1
ATOM 852 N N . LEU A 1 111 ? 7.254 15.029 14.732 1.00 18.13 111 LEU A N 1
ATOM 853 C CA . LEU A 1 111 ? 8.057 13.864 15.099 1.00 19.77 111 LEU A CA 1
ATOM 854 C C . LEU A 1 111 ? 7.709 12.643 14.255 1.00 21.29 111 LEU A C 1
ATOM 855 O O . LEU A 1 111 ? 8.360 11.603 14.361 1.00 21.86 111 LEU A O 1
ATOM 860 N N . GLN A 1 112 ? 6.682 12.769 13.421 1.00 21.30 112 GLN A N 1
ATOM 861 C CA . GLN A 1 112 ? 6.236 11.658 12.583 1.00 22.84 112 GLN A CA 1
ATOM 862 C C . GLN A 1 112 ? 6.800 11.799 11.173 1.00 23.24 112 GLN A C 1
ATOM 863 O O . GLN A 1 112 ? 6.383 12.665 10.414 1.00 22.85 112 GLN A O 1
ATOM 869 N N . ALA A 1 113 ? 7.754 10.939 10.832 1.00 24.60 113 ALA A N 1
ATOM 870 C CA . ALA A 1 113 ? 8.398 10.981 9.522 1.00 25.54 113 ALA A CA 1
ATOM 871 C C . ALA A 1 113 ? 7.416 10.957 8.354 1.00 26.59 113 ALA A C 1
ATOM 872 O O . ALA A 1 113 ? 7.604 11.664 7.363 1.00 26.95 113 ALA A O 1
ATOM 874 N N . ASN A 1 114 ? 6.377 10.141 8.467 1.00 27.58 114 ASN A N 1
ATOM 875 C CA . ASN A 1 114 ? 5.374 10.034 7.412 1.00 28.65 114 ASN A CA 1
ATOM 876 C C . ASN A 1 114 ? 4.725 11.383 7.105 1.00 27.89 114 ASN A C 1
ATOM 877 O O . ASN A 1 114 ? 4.609 11.774 5.943 1.00 27.20 114 ASN A O 1
ATOM 882 N N . LEU A 1 115 ? 4.307 12.095 8.148 1.00 27.02 115 LEU A N 1
ATOM 883 C CA . LEU A 1 115 ? 3.679 13.400 7.976 1.00 26.72 115 LEU A CA 1
ATOM 884 C C . LEU A 1 115 ? 4.660 14.413 7.396 1.00 26.42 115 LEU A C 1
ATOM 885 O O . LEU A 1 115 ? 4.311 15.194 6.509 1.00 26.12 115 LEU A O 1
ATOM 890 N N . VAL A 1 116 ? 5.889 14.397 7.902 1.00 26.31 116 VAL A N 1
ATOM 891 C CA . VAL A 1 116 ? 6.929 15.306 7.435 1.00 25.45 116 VAL A CA 1
ATOM 892 C C . VAL A 1 116 ? 7.236 15.067 5.959 1.00 27.01 116 VAL A C 1
ATOM 893 O O . VAL A 1 116 ? 7.354 16.008 5.175 1.00 25.76 116 VAL A O 1
ATOM 897 N N . GLU A 1 117 ? 7.366 13.801 5.585 1.00 28.51 117 GLU A N 1
ATOM 898 C CA . GLU A 1 117 ? 7.652 13.447 4.200 1.00 31.34 117 GLU A CA 1
ATOM 899 C C . GLU A 1 117 ? 6.537 13.919 3.273 1.00 31.74 117 GLU A C 1
ATOM 900 O O . GLU A 1 117 ? 6.797 14.466 2.200 1.00 31.97 117 GLU A O 1
ATOM 906 N N . MET A 1 118 ? 5.297 13.710 3.697 1.00 32.38 118 MET A N 1
ATOM 907 C CA . MET A 1 118 ? 4.139 14.092 2.900 1.00 33.33 118 MET A CA 1
ATOM 908 C C . MET A 1 118 ? 4.053 15.600 2.684 1.00 33.27 118 MET A C 1
ATOM 909 O O . MET A 1 118 ? 3.491 16.058 1.691 1.00 32.85 118 MET A O 1
ATOM 914 N N . LEU A 1 119 ? 4.608 16.375 3.612 1.00 32.80 119 LEU A N 1
ATOM 915 C CA . LEU A 1 119 ? 4.581 17.827 3.487 1.00 32.90 119 LEU A CA 1
ATOM 916 C C . LEU A 1 119 ? 5.664 18.295 2.519 1.00 33.20 119 LEU A C 1
ATOM 917 O O . LEU A 1 119 ? 5.437 19.194 1.710 1.00 33.20 119 LEU A O 1
ATOM 922 N N . PHE A 1 120 ? 6.840 17.680 2.600 1.00 33.79 120 PHE A N 1
ATOM 923 C CA . PHE A 1 120 ? 7.950 18.039 1.725 1.00 35.21 120 PHE A CA 1
ATOM 924 C C . PHE A 1 120 ? 7.802 17.466 0.318 1.00 37.54 120 PHE A C 1
ATOM 925 O O . PHE A 1 120 ? 8.337 18.024 -0.639 1.00 37.53 120 PHE A O 1
ATOM 933 N N . SER A 1 121 ? 7.096 16.346 0.196 1.00 40.32 121 SER A N 1
ATOM 934 C CA . SER A 1 121 ? 6.891 15.720 -1.107 1.00 43.32 121 SER A CA 1
ATOM 935 C C . SER A 1 121 ? 6.333 16.744 -2.081 1.00 44.83 121 SER A C 1
ATOM 936 O O . SER A 1 121 ? 7.086 17.438 -2.762 1.00 45.63 121 SER A O 1
ATOM 939 N N . GLU A 1 122 ? 5.009 16.837 -2.140 1.00 46.66 122 GLU A N 1
ATOM 940 C CA . GLU A 1 122 ? 4.356 17.790 -3.028 1.00 47.94 122 GLU A CA 1
ATOM 941 C C . GLU A 1 122 ? 4.339 19.161 -2.361 1.00 48.41 122 GLU A C 1
ATOM 942 O O . GLU A 1 122 ? 5.010 20.080 -2.878 1.00 48.72 122 GLU A O 1
#

Nearest PDB structures (foldseek):
  1wou-assembly1_A  TM=1.008E+00  e=1.723E-27  Homo sapiens
  1v9w-assembly1_A  TM=9.332E-01  e=6.863E-20  Mus musculus
  7xq3-assembly1_D  TM=9.856E-01  e=8.865E-18  Oncomelania hupensis
  7xq3-assembly1_C  TM=9.721E-01  e=3.458E-17  Oncomelania hupensis
  4pok-assembly3_C  TM=4.583E-01  e=2.213E-02  Homo sapiens

Foldseek 3Di:
DEEAEEEADVRVVVVCVVPVPFWEKEWEAADADPVRHGPDPLQVLLPVLLVVLLVQADPRHYYYYYHHYHPVQLPPCPGCCCVPVVPNAPGKIDRPPDPDIAHRCSSNDNVSSNVSRND

GO terms:
  GO:0005515 protein binding (F, IPI)
  GO:0005829 cytosol (C, IDA)
  GO:0047134 protein-disulfide reductase [NAD(P)H] activity (F, IDA)
  GO:0070062 extracellular exosome (C, HDA)
  GO:0033209 tumor necrosis factor-mediated signaling pathway (P, IMP)
  GO:0005737 cytoplasm (C, EXP)

Solvent-accessible surface area: 6637 Å² total; per-residue (Å²): 127,78,76,34,76,11,55,23,33,140,85,2,85,169,6,5,91,120,16,115,78,90,59,8,0,0,1,0,4,5,9,113,58,121,66,36,155,41,60,8,96,63,4,83,125,0,44,85,37,0,82,96,4,8,158,95,22,50,173,63,7,0,1,0,26,0,43,2,16,83,94,104,81,16,133,60,107,106,6,55,0,60,105,81,35,160,1,88,19,16,0,1,0,18,33,80,77,53,108,78,82,18,40,88,64,73,0,61,78,51,86,60,1,63,144,15,0,54,160

Sequence (119 aa):
YEEVSVSGFEEFHRAVEQHNGKTIFAYFTGSKDAGGKSWCPDCVQAEPVVREGLKHISEGCVFIYCQVGEKPYWKDPNNDFRKNLKVTAVPTLLKYGTPQKLVESECLQANLVEMLFSE

=== Feature glossary ===
The record interleaves many kinds of information about one protein. Here is each kind framed as the question it answers.

Q: What does the local fold look like, residue by residue?
A: A 3Di character summarizes, for each residue, the relative orientation of the Cα frame of its nearest spatial neighbor. Because it encodes fold topology rather than chemistry, 3Di alignments detect remote structural similarity that sequence alignment misses.

Q: Which residues are in helices, strands, or loops?
A: Seconda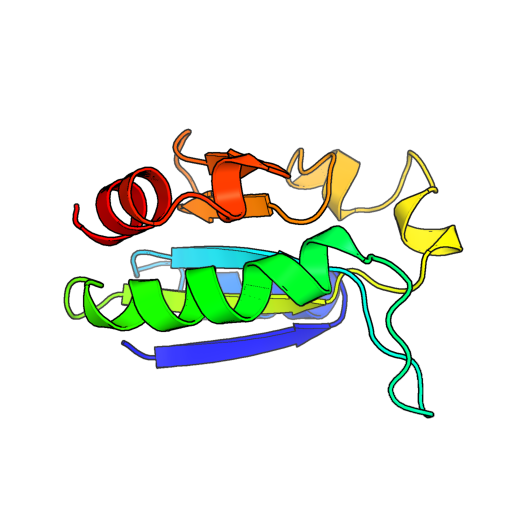ry structure is the local, repeating backbone conformation. DSSP classifies it into eight states by reading the hydrogen-bond network: three helix types (H, G, I), two β types (E, B), two non-regular types (T, S), and unstructured coil (-).

Q: How big and how compact is the whole molecule?
A: Three whole-structure scalars: the radius of gyration (RMS distance of Cα from centroid, in Å), the count of Cα–Cα contacts (pairs closer than 8 Å and separated by more than four residues in sequence — i.e. tertiary, not local, contacts), and the bounding-box dimensions. Together they distinguish compact globular folds from extended fibres or disordered chains.

Q: How confident is the AlphaFold model at each residue?
A: For AlphaFold models, the B-factor field carries pLDDT — the model's own estimate of local accuracy on a 0–100 scale. Regions with pLDDT<50 should be treated as essentially unmodeled; they often correspond to intrinsically disordered segments.

Q: What family and function is it annotated with?
A: Functional annotations link the protein to curated databases. InterPro entries identify conserved domains and families by matching the sequence against member-database signatures (Pfam, PROSITE, CDD, …). Gene Ontology (GO) terms describe molecular function, biological process, and cellular component in a controlled vocabulary. CATH places the structure in a hierarchical fold classification (Class/Architecture/Topology/Homologous-superfamily). The organism is the source species.

Q: What known structures does this most resemble?
A: Nearest PDB neighbors are the top structural matches found by Foldseek when searching this structure against the entire Protein Data Bank. Each hit reports a TM-score (0 to 1; >0.5 almost always implies the same fold) and an E-value. These are *structural* homologs — they may share no detectable sequence similarity.

Q: Which residues are buried vs exposed?
A: Solvent-accessible surface area (SASA) is the area in Å² traced out by the centre of a 1.4 Å probe sphere (a water molecule) rolled over the protein's van der Waals surface (Shrake–Rupley / Lee–Richards construction). Buried residues have near-zero SASA; fully exposed residues can exceed 200 Å². The total SASA scales roughly with the number of surface residues.

Q: What are the backbone torsion angles?
A: φ (phi) and ψ (psi) are the two rotatable backbone dihedrals per residue: φ is the C(i-1)–N–Cα–C torsion, ψ is the N–Cα–C–N(i+1) torsion, both in degrees on (−180°, 180°]. α-helical residues cluster near (−60°, −45°); β-strand residues near (−120°, +130°). A Ramachandran plot is simply a scatter of (φ, ψ) for every residue.

Q: Are the domains correctly placed relative to each other?
A: Predicted aligned error is AlphaFold's pairwise confidence. Unlike pLDDT (per-residue), PAE is per-residue-pair and captures whether two parts of the structure are correctly placed relative to each other. Units are ångströms of expected positional error.

Q: What if only a Cα trace is available?
A: P-SEA three-state annotation labels each residue as helix, strand, or coil based purely on the geometry of the Cα trace. It serves as a fallback when the full backbone (and thus DSSP) is unavailable.

Q: What is the amino-acid chain?
A: This is the polypeptide sequence — one letter per residue, N-terminus first. Length ranges from a few dozen residues for small domains to over a thousand for large multi-domain proteins.

Q: What do the rendered images show?
A: The six renders are orthographic views along the three Cartesian axes in both directions. Representation (cartoon, sticks, or surface) and color scheme (sequence-rainbow or by-chain) vary across proteins so the training set covers all the common visualization conventions.

Q: What do the diagnostic plots show?
A: Plot images: a contact map (which residues are close in 3D, as an N×N binary image), a Ramachandran scatter (backbone torsion angles, revealing secondary-structure composition at a glance), and — for AlphaFold structures — a PAE heatmap (pairwise prediction confidence).

Q: How mobile is each atom in the crystal?
A: B-factor (Debye–Waller factor) reflects atomic displacement in the crystal lattice. It is an experimental observable (units Å²), not a prediction; low values mean the atom is pinned down, high values mean it moves or is heterogeneous across the crystal.

Q: Where is each backbone atom in 3D?
A: The mmCIF table is the protein's shape written out atom by atom. For each backbone N, Cα, C, and carbonyl O, it records an (x, y, z) coordinate triple in Å plus the residue type, chain letter, and residue number.